Protein AF-A0A4Q2YB24-F1 (afdb_monomer_lite)

Foldseek 3Di:
DVVVCVVVVHDDDLLVVLVVVQVVCCVVPVDRDDSVVCVVVSVVVVVVD

Radius of gyration: 11.53 Å; chains: 1; bounding box: 28×19×30 Å

Sequence (49 aa):
YEQLAPIMGHRHDPCLLHTFLSVAHFQKSGEKLPWHKFTAEGKRMLAKR

Structure (mmCIF, N/CA/C/O backbone):
data_AF-A0A4Q2YB24-F1
#
_entry.id   AF-A0A4Q2YB24-F1
#
loop_
_atom_site.group_PDB
_atom_site.id
_atom_site.type_symbol
_atom_site.label_atom_id
_atom_site.label_alt_id
_atom_site.label_comp_id
_atom_site.label_asym_id
_atom_site.label_entity_id
_atom_site.label_seq_id
_atom_site.pdbx_PDB_ins_code
_atom_site.Cartn_x
_atom_site.Cartn_y
_atom_site.Cartn_z
_atom_site.occupancy
_atom_site.B_iso_or_equiv
_atom_site.auth_seq_id
_atom_site.auth_comp_id
_atom_site.auth_asym_id
_atom_site.auth_atom_id
_atom_site.pdbx_PDB_model_num
ATOM 1 N N . TYR A 1 1 ? 3.536 -5.116 -4.873 1.00 91.12 1 TYR A N 1
ATOM 2 C CA . TYR A 1 1 ? 3.752 -3.924 -5.719 1.00 91.12 1 TYR A CA 1
ATOM 3 C C . TYR A 1 1 ? 4.697 -4.224 -6.875 1.00 91.12 1 TYR A C 1
ATOM 5 O O . TYR A 1 1 ? 4.206 -4.327 -7.983 1.00 91.12 1 TYR A O 1
ATOM 13 N N . GLU A 1 2 ? 5.998 -4.449 -6.660 1.00 91.56 2 GLU A N 1
ATOM 14 C CA . GLU A 1 2 ? 6.924 -4.700 -7.788 1.00 91.56 2 GLU A CA 1
ATOM 15 C C . GLU A 1 2 ? 6.614 -5.957 -8.591 1.00 91.56 2 GLU A C 1
ATOM 17 O O . GLU A 1 2 ? 6.816 -5.970 -9.796 1.00 91.56 2 GLU A O 1
ATOM 22 N N . GLN A 1 3 ? 6.054 -6.977 -7.941 1.00 94.00 3 GLN A N 1
ATOM 23 C CA . GLN A 1 3 ? 5.603 -8.194 -8.615 1.00 94.00 3 GLN A CA 1
ATOM 24 C C . GLN A 1 3 ? 4.532 -7.930 -9.688 1.00 94.00 3 GLN A C 1
ATOM 26 O O . GLN A 1 3 ? 4.340 -8.773 -10.552 1.00 94.00 3 GLN A O 1
ATOM 31 N N . LEU A 1 4 ? 3.865 -6.768 -9.677 1.00 94.81 4 LEU A N 1
ATOM 32 C CA . LEU A 1 4 ? 2.926 -6.397 -10.738 1.00 94.81 4 LEU A CA 1
ATOM 33 C C . LEU A 1 4 ? 3.632 -5.963 -12.021 1.00 94.81 4 LEU A C 1
ATOM 35 O O . LEU A 1 4 ? 3.082 -6.172 -13.094 1.00 94.81 4 LEU A O 1
ATOM 39 N N . ALA A 1 5 ? 4.851 -5.424 -11.939 1.00 94.81 5 ALA A N 1
ATOM 40 C CA . ALA A 1 5 ? 5.565 -4.943 -13.115 1.00 94.81 5 ALA A CA 1
ATOM 41 C C . ALA A 1 5 ? 5.800 -6.028 -14.187 1.00 94.81 5 ALA A C 1
ATOM 43 O O . ALA A 1 5 ? 5.465 -5.772 -15.343 1.00 94.81 5 ALA A O 1
ATOM 44 N N . PRO A 1 6 ? 6.293 -7.244 -13.861 1.00 96.62 6 PRO A N 1
ATOM 45 C CA . PRO A 1 6 ? 6.424 -8.307 -14.861 1.00 96.62 6 PRO A CA 1
ATOM 46 C C . PRO A 1 6 ? 5.074 -8.863 -15.340 1.00 96.62 6 PRO A C 1
ATOM 48 O O . PRO A 1 6 ? 5.003 -9.393 -16.441 1.00 96.62 6 PRO A O 1
ATOM 51 N N . ILE A 1 7 ? 4.005 -8.734 -14.546 1.00 97.00 7 ILE A N 1
ATOM 52 C CA . ILE A 1 7 ? 2.662 -9.224 -14.900 1.00 97.00 7 ILE A CA 1
ATOM 53 C C . ILE A 1 7 ? 1.960 -8.249 -15.855 1.00 97.00 7 ILE A C 1
ATOM 55 O O . ILE A 1 7 ? 1.303 -8.666 -16.802 1.00 97.00 7 ILE A O 1
ATOM 59 N N . MET A 1 8 ? 2.096 -6.946 -15.609 1.00 95.75 8 MET A N 1
ATOM 60 C CA . MET A 1 8 ? 1.416 -5.884 -16.355 1.00 95.75 8 MET A CA 1
ATOM 61 C C . MET A 1 8 ? 2.295 -5.258 -17.447 1.00 95.75 8 MET A C 1
ATOM 63 O O . MET A 1 8 ? 1.836 -4.392 -18.190 1.00 95.75 8 MET A O 1
ATOM 67 N N . GLY A 1 9 ? 3.560 -5.674 -17.545 1.00 96.19 9 GLY A N 1
ATOM 68 C CA . GLY A 1 9 ? 4.502 -5.238 -18.576 1.00 96.19 9 GLY A CA 1
ATOM 69 C C . GLY A 1 9 ? 5.026 -3.808 -18.411 1.00 96.19 9 GLY A C 1
ATOM 70 O O . GLY A 1 9 ? 5.637 -3.280 -19.334 1.00 96.19 9 GLY A O 1
ATOM 71 N N . HIS A 1 10 ? 4.795 -3.156 -17.269 1.00 94.00 10 HIS A N 1
ATOM 72 C CA . HIS A 1 10 ? 5.276 -1.798 -17.011 1.00 94.00 10 HIS A CA 1
ATOM 73 C C . HIS A 1 10 ? 5.501 -1.536 -15.522 1.00 94.00 10 HIS A C 1
ATOM 75 O O . HIS A 1 10 ? 4.867 -2.131 -14.653 1.00 94.00 10 HIS A O 1
ATOM 81 N N . ARG A 1 11 ? 6.408 -0.604 -15.213 1.00 94.12 11 ARG A N 1
ATOM 82 C CA . ARG A 1 11 ? 6.610 -0.125 -13.844 1.00 94.12 11 ARG A CA 1
ATOM 83 C C . ARG A 1 11 ? 5.460 0.805 -13.461 1.00 94.12 11 ARG A C 1
ATOM 85 O O . ARG A 1 11 ? 5.122 1.712 -14.211 1.00 94.12 11 ARG A O 1
ATOM 92 N N . HIS A 1 12 ? 4.891 0.591 -12.282 1.00 94.94 12 HIS A N 1
ATOM 93 C CA . HIS A 1 12 ? 3.845 1.453 -11.742 1.00 94.94 12 HIS A CA 1
ATOM 94 C C . HIS A 1 12 ? 4.422 2.676 -11.020 1.00 94.94 12 HIS A C 1
ATOM 96 O O . HIS A 1 12 ? 5.619 2.738 -10.716 1.00 94.94 12 HIS A O 1
ATOM 102 N N . ASP A 1 13 ? 3.548 3.631 -10.710 1.00 95.31 13 ASP A N 1
ATOM 103 C CA . ASP A 1 13 ? 3.875 4.758 -9.846 1.00 95.31 13 ASP A CA 1
ATOM 104 C C . ASP A 1 13 ? 3.864 4.366 -8.357 1.00 95.31 13 ASP A C 1
ATOM 106 O O . ASP A 1 13 ? 3.032 3.556 -7.924 1.00 95.31 13 ASP A O 1
ATOM 110 N N . PRO A 1 14 ? 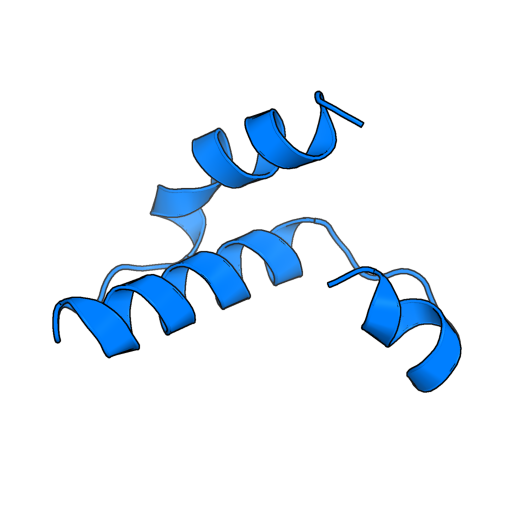4.711 4.995 -7.515 1.00 93.88 14 PRO A N 1
ATOM 111 C CA . PRO A 1 14 ? 4.752 4.743 -6.071 1.00 93.88 14 PRO A CA 1
ATOM 112 C C . PRO A 1 14 ? 3.410 4.905 -5.337 1.00 93.88 14 PRO A C 1
ATOM 114 O O . PRO A 1 14 ? 3.216 4.306 -4.280 1.00 93.88 14 PRO A O 1
ATOM 117 N N . CYS A 1 15 ? 2.466 5.692 -5.867 1.00 95.44 15 CYS A N 1
ATOM 118 C CA . CYS A 1 15 ? 1.140 5.878 -5.265 1.00 95.44 15 CYS A CA 1
ATOM 119 C C . CYS A 1 15 ? 0.323 4.575 -5.184 1.00 95.44 15 CYS A C 1
ATOM 121 O O . CYS A 1 15 ? -0.497 4.416 -4.273 1.00 95.44 15 CYS A O 1
ATOM 123 N N . LEU A 1 16 ? 0.588 3.602 -6.059 1.00 96.50 16 LEU A N 1
ATOM 124 C CA . LEU A 1 16 ? -0.059 2.293 -6.012 1.00 96.50 16 LEU A CA 1
ATOM 125 C C . LEU A 1 16 ? 0.371 1.492 -4.772 1.00 96.50 16 LEU A C 1
ATOM 127 O O . LEU A 1 16 ? -0.458 0.825 -4.156 1.00 96.50 16 LEU A O 1
ATOM 131 N N . LEU A 1 17 ? 1.630 1.616 -4.331 1.00 97.12 17 LEU A N 1
ATOM 132 C CA . LEU A 1 17 ? 2.071 1.035 -3.058 1.00 97.12 17 LEU A CA 1
ATOM 133 C C . LEU A 1 17 ? 1.282 1.627 -1.881 1.00 97.12 17 LEU A C 1
ATOM 135 O O . LEU A 1 17 ? 0.808 0.880 -1.030 1.00 97.12 17 LEU A O 1
ATOM 139 N N . HIS A 1 18 ? 1.093 2.949 -1.848 1.00 97.88 18 HIS A N 1
ATOM 140 C CA . HIS A 1 18 ? 0.308 3.613 -0.796 1.00 97.88 18 HIS A CA 1
ATOM 141 C C . HIS A 1 18 ? -1.155 3.157 -0.789 1.00 97.88 18 HIS A C 1
ATOM 143 O O . HIS A 1 18 ? -1.766 3.026 0.270 1.00 97.88 18 HIS A O 1
ATOM 149 N N . THR A 1 19 ? -1.705 2.875 -1.970 1.00 97.88 19 THR A N 1
ATOM 150 C CA . THR A 1 19 ? -3.055 2.321 -2.116 1.00 97.88 19 THR A CA 1
ATOM 151 C C . THR A 1 19 ? -3.139 0.924 -1.505 1.00 97.88 19 THR A C 1
ATOM 153 O O . THR A 1 19 ? -4.050 0.657 -0.726 1.00 97.88 19 THR A O 1
ATOM 156 N N . PHE A 1 20 ? -2.155 0.056 -1.755 1.00 97.62 20 PHE A N 1
ATOM 157 C CA . PHE A 1 20 ? -2.106 -1.261 -1.111 1.00 97.62 20 PHE A CA 1
ATOM 158 C C . PHE A 1 20 ? -1.960 -1.180 0.405 1.00 97.62 20 PHE A C 1
ATOM 160 O O . PHE A 1 20 ? -2.603 -1.956 1.103 1.00 97.62 20 PHE A O 1
ATOM 167 N N . LEU A 1 21 ? -1.178 -0.229 0.922 1.00 97.81 21 LEU A N 1
ATOM 168 C CA . LEU A 1 21 ? -1.073 -0.003 2.366 1.00 97.81 21 LEU A CA 1
ATOM 169 C C . LEU A 1 21 ? -2.419 0.411 2.978 1.00 97.81 21 LEU A C 1
ATOM 171 O O . LEU A 1 21 ? -2.799 -0.112 4.021 1.00 97.81 21 LEU A O 1
ATOM 175 N N . SER A 1 22 ? -3.175 1.280 2.303 1.00 98.38 22 SER A N 1
ATOM 176 C CA . SER A 1 22 ? -4.530 1.661 2.725 1.00 98.38 22 SER A CA 1
ATOM 177 C C . SER A 1 22 ? -5.498 0.475 2.729 1.00 98.38 22 SER A C 1
ATOM 179 O O . SER A 1 22 ? -6.206 0.272 3.715 1.00 98.38 22 SER A O 1
ATOM 181 N N . VAL A 1 23 ? -5.480 -0.361 1.686 1.00 98.19 23 VAL A N 1
ATOM 182 C CA . VAL A 1 23 ? -6.308 -1.578 1.626 1.00 98.19 23 VA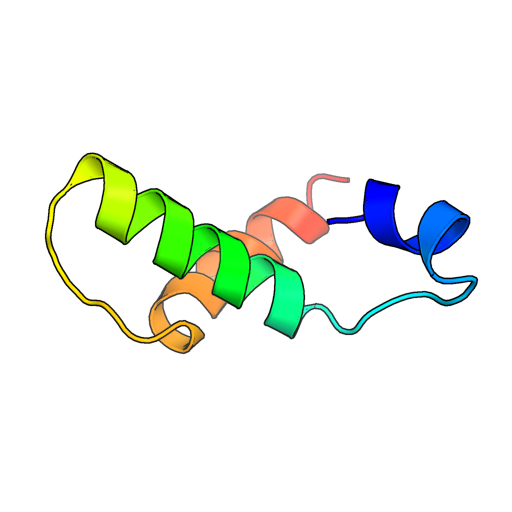L A CA 1
ATOM 183 C C . VAL A 1 23 ? -5.915 -2.572 2.721 1.00 98.19 23 VAL A C 1
ATOM 185 O O . VAL A 1 23 ? -6.787 -3.080 3.421 1.00 98.19 23 VAL A O 1
ATOM 188 N N . ALA A 1 24 ? -4.617 -2.817 2.919 1.00 97.94 24 ALA A N 1
ATOM 189 C CA . ALA A 1 24 ? -4.118 -3.718 3.956 1.00 97.94 24 ALA A CA 1
ATOM 190 C C . ALA A 1 24 ? -4.464 -3.220 5.369 1.00 97.94 24 ALA A C 1
ATOM 192 O O . ALA A 1 24 ? -4.836 -4.014 6.233 1.00 97.94 24 ALA A O 1
ATOM 193 N N . HIS A 1 25 ? -4.387 -1.905 5.602 1.00 98.44 25 HIS A N 1
ATOM 194 C CA . HIS A 1 25 ? -4.838 -1.295 6.848 1.00 98.44 25 HIS A CA 1
ATOM 195 C C . HIS A 1 25 ? -6.330 -1.552 7.069 1.00 98.44 25 HIS A C 1
ATOM 197 O O . HIS A 1 25 ? -6.688 -2.089 8.112 1.00 98.44 25 HIS A O 1
ATOM 203 N N . PHE A 1 26 ? -7.176 -1.262 6.076 1.00 98.44 26 PHE A N 1
ATOM 204 C CA . PHE A 1 26 ? -8.618 -1.496 6.167 1.00 98.44 26 PHE A CA 1
ATOM 205 C C . PHE A 1 26 ? -8.954 -2.966 6.452 1.00 98.44 26 PHE A C 1
ATOM 207 O O . PHE A 1 26 ? -9.776 -3.245 7.320 1.00 98.44 26 PHE A O 1
ATOM 214 N N . GLN A 1 27 ? -8.285 -3.914 5.789 1.00 98.38 27 GLN A N 1
ATOM 215 C CA . GLN A 1 27 ? -8.474 -5.347 6.045 1.00 98.38 27 GLN A CA 1
ATOM 216 C C . GLN A 1 27 ? -8.129 -5.750 7.486 1.00 98.38 27 GLN A C 1
ATOM 218 O O . GLN A 1 27 ? -8.710 -6.699 8.007 1.00 98.38 27 GLN A O 1
ATOM 223 N N . LYS A 1 28 ? -7.192 -5.045 8.131 1.00 98.12 28 LYS A N 1
ATOM 224 C CA . LYS A 1 28 ? -6.745 -5.337 9.496 1.00 98.12 28 LYS A CA 1
ATOM 225 C C . LYS A 1 28 ? -7.565 -4.619 10.570 1.00 98.12 28 LYS A C 1
ATOM 227 O O . LYS A 1 28 ? -7.820 -5.205 11.616 1.00 98.12 28 LYS A O 1
ATOM 232 N N . SER A 1 29 ? -7.904 -3.349 10.359 1.00 98.00 29 SER A N 1
ATOM 233 C CA . SER A 1 29 ? -8.530 -2.487 11.372 1.00 98.00 29 SER A CA 1
ATOM 234 C C . SER A 1 29 ? -10.037 -2.311 11.187 1.00 98.00 29 SER A C 1
ATOM 236 O O . SER A 1 29 ? -10.718 -1.913 12.126 1.00 98.00 29 SER A O 1
ATOM 238 N N . GLY A 1 30 ? -10.563 -2.549 9.982 1.00 97.75 30 GLY A N 1
ATOM 239 C CA . GLY A 1 30 ? -11.913 -2.137 9.587 1.00 97.75 30 GLY A CA 1
ATOM 240 C C . GLY A 1 30 ? -12.063 -0.625 9.364 1.00 97.75 30 GLY A C 1
ATOM 241 O O . GLY A 1 30 ? -13.129 -0.167 8.950 1.00 97.75 30 GLY A O 1
ATOM 242 N N . GLU A 1 31 ? -11.009 0.163 9.592 1.00 98.00 31 GLU A N 1
ATOM 243 C CA . GLU A 1 31 ? -11.013 1.617 9.443 1.00 98.00 31 GLU A CA 1
ATOM 244 C C . GLU A 1 31 ? -10.663 2.027 8.006 1.00 98.00 31 GLU A C 1
ATOM 246 O O . GLU A 1 31 ? -9.674 1.582 7.417 1.00 98.00 31 GLU A O 1
ATOM 251 N N . LYS A 1 32 ? -11.483 2.908 7.423 1.00 97.06 32 LYS A N 1
ATOM 252 C CA . LYS A 1 32 ? -11.279 3.425 6.066 1.00 97.06 32 LYS A CA 1
ATOM 253 C C . LYS A 1 32 ? -10.416 4.681 6.107 1.00 97.06 32 LYS A C 1
ATOM 255 O O . LYS A 1 32 ? -10.915 5.771 6.373 1.00 97.06 32 LYS A O 1
ATOM 260 N N . LEU A 1 33 ? -9.137 4.534 5.776 1.00 97.62 33 LEU A N 1
ATOM 261 C CA . LEU A 1 33 ? -8.203 5.654 5.651 1.00 97.62 33 LEU A CA 1
ATOM 262 C C . LEU A 1 33 ? -7.808 5.901 4.189 1.00 97.62 33 LEU A C 1
ATOM 264 O O . LEU A 1 33 ? -7.518 4.940 3.470 1.00 97.62 33 LEU A O 1
ATOM 268 N N . PRO A 1 34 ? -7.732 7.167 3.733 1.00 97.62 34 PRO A N 1
ATOM 269 C CA . PRO A 1 34 ? -7.323 7.476 2.369 1.00 97.62 34 PRO A CA 1
ATOM 270 C C . PRO A 1 34 ? -5.838 7.160 2.144 1.00 97.62 34 PRO A C 1
ATOM 272 O O . PRO A 1 34 ? -4.996 7.377 3.020 1.00 97.62 34 PRO A O 1
ATOM 275 N N . TRP A 1 35 ? -5.494 6.701 0.938 1.00 97.12 35 TRP A N 1
ATOM 276 C CA . TRP A 1 35 ? -4.148 6.222 0.592 1.00 97.12 35 TRP A CA 1
ATOM 277 C C . TRP A 1 35 ? -3.029 7.238 0.858 1.00 97.12 35 TRP A C 1
ATOM 279 O O . TRP A 1 35 ? -1.929 6.854 1.251 1.00 97.12 35 TRP A O 1
ATOM 289 N N . HIS A 1 36 ? -3.289 8.543 0.717 1.00 95.94 36 HIS A N 1
ATOM 290 C CA . HIS A 1 36 ? -2.258 9.570 0.894 1.00 95.94 36 HIS A CA 1
ATOM 291 C C . HIS A 1 36 ? -1.733 9.655 2.339 1.00 95.94 36 HIS A C 1
ATOM 293 O O . HIS A 1 36 ? -0.604 10.111 2.541 1.00 95.94 36 HIS A O 1
ATOM 299 N N . LYS A 1 37 ? -2.479 9.153 3.339 1.00 97.75 37 LYS A N 1
ATOM 300 C CA . LYS A 1 37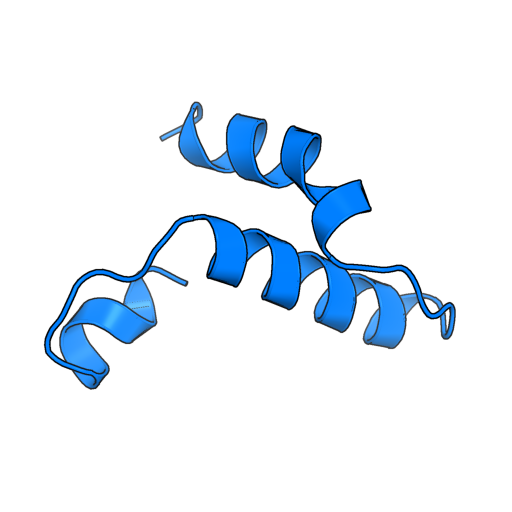 ? -2.005 9.008 4.731 1.00 97.75 37 LYS A CA 1
ATOM 301 C C . LYS A 1 37 ? -0.814 8.046 4.852 1.00 97.75 37 LYS A C 1
ATOM 303 O O . LYS A 1 37 ? 0.001 8.208 5.753 1.00 97.75 37 LYS A O 1
ATOM 308 N N . PHE A 1 38 ? -0.659 7.122 3.903 1.00 97.69 38 PHE A N 1
ATOM 309 C CA . PHE A 1 38 ? 0.410 6.118 3.873 1.00 97.69 38 PHE A CA 1
ATOM 310 C C . PHE A 1 38 ? 1.622 6.545 3.031 1.00 97.69 38 PHE A C 1
ATOM 312 O O . PHE A 1 38 ? 2.580 5.786 2.892 1.00 97.69 38 PHE A O 1
ATOM 319 N N . THR A 1 39 ? 1.634 7.775 2.502 1.00 97.56 39 THR A N 1
ATOM 320 C CA . THR A 1 39 ? 2.736 8.285 1.663 1.00 97.56 39 THR A CA 1
ATOM 321 C C . THR A 1 39 ? 4.082 8.251 2.383 1.00 97.56 39 THR A C 1
ATOM 323 O O . THR A 1 39 ? 5.093 7.854 1.808 1.00 97.56 39 THR A O 1
ATOM 326 N N . ALA A 1 40 ? 4.118 8.671 3.651 1.00 97.56 40 ALA A N 1
ATOM 327 C CA . ALA A 1 40 ? 5.359 8.685 4.423 1.00 97.56 40 ALA A CA 1
ATOM 328 C C . ALA A 1 40 ? 5.891 7.263 4.664 1.00 97.56 40 ALA A C 1
ATOM 330 O O . ALA A 1 40 ? 7.096 7.033 4.611 1.00 97.56 40 ALA A O 1
ATOM 331 N N . GLU A 1 41 ? 4.995 6.305 4.901 1.00 96.88 41 GLU A N 1
ATOM 332 C CA . GLU A 1 41 ? 5.349 4.900 5.084 1.00 96.88 41 GLU A CA 1
ATOM 333 C C . GLU A 1 41 ? 5.865 4.269 3.794 1.00 96.88 41 GLU A C 1
ATOM 335 O O . GLU A 1 41 ? 6.965 3.717 3.797 1.00 96.88 41 GLU A O 1
ATOM 340 N N . GLY A 1 42 ? 5.151 4.431 2.678 1.00 96.69 42 GL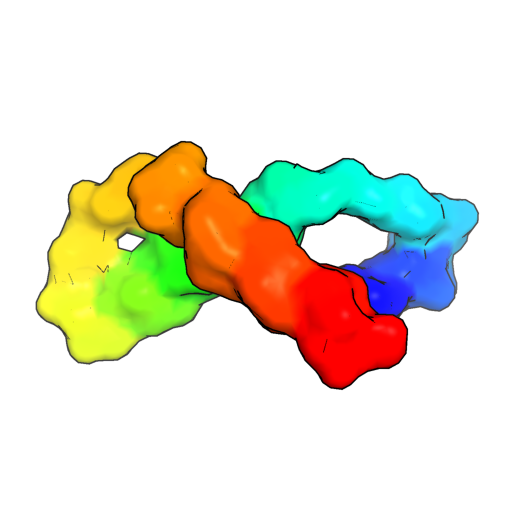Y A N 1
ATOM 341 C CA . GLY A 1 42 ? 5.602 3.896 1.394 1.00 96.69 42 GLY A CA 1
ATOM 342 C C . GLY A 1 42 ? 6.927 4.497 0.935 1.00 96.69 42 GLY A C 1
ATOM 343 O O . GLY A 1 42 ? 7.797 3.755 0.486 1.00 96.69 42 GLY A O 1
ATOM 344 N N . LYS A 1 43 ? 7.155 5.803 1.144 1.00 96.25 43 LYS A N 1
ATOM 345 C C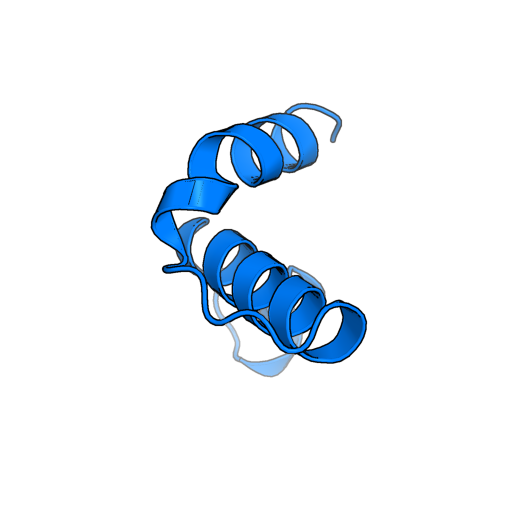A . LYS A 1 43 ? 8.470 6.425 0.899 1.00 96.25 43 LYS A CA 1
ATOM 346 C C . LYS A 1 43 ? 9.580 5.772 1.725 1.00 96.25 43 LYS A C 1
ATOM 348 O O . LYS A 1 43 ? 10.641 5.487 1.181 1.00 96.25 43 LYS A O 1
ATOM 353 N N . ARG A 1 44 ? 9.341 5.484 3.012 1.0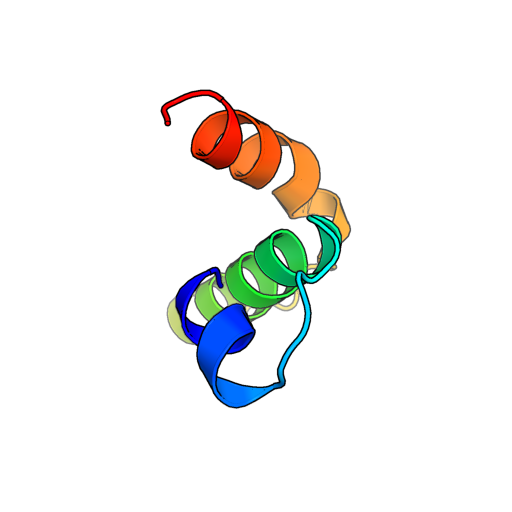0 97.06 44 ARG A N 1
ATOM 354 C CA . ARG A 1 44 ? 10.315 4.767 3.857 1.00 97.06 44 ARG A CA 1
ATOM 355 C C . ARG A 1 44 ? 10.570 3.344 3.363 1.00 97.06 44 ARG A C 1
ATOM 357 O O . ARG A 1 44 ? 11.711 2.907 3.399 1.00 97.06 44 ARG A O 1
ATOM 364 N N . MET A 1 45 ? 9.542 2.624 2.915 1.00 95.75 45 MET A N 1
ATOM 365 C CA . MET A 1 45 ? 9.700 1.267 2.375 1.00 95.75 45 MET A CA 1
ATOM 366 C C . MET A 1 45 ? 10.512 1.258 1.079 1.00 95.75 45 MET A C 1
ATOM 368 O O . MET A 1 45 ? 11.366 0.397 0.903 1.00 95.75 45 MET A O 1
ATOM 372 N N . LEU A 1 46 ? 10.270 2.228 0.195 1.00 94.00 46 LEU A N 1
ATOM 373 C CA . LEU A 1 46 ? 10.996 2.364 -1.068 1.00 94.00 46 LEU A CA 1
ATOM 374 C C . LEU A 1 46 ? 12.436 2.857 -0.882 1.00 94.00 46 LEU A C 1
ATOM 376 O O . LEU A 1 46 ? 13.277 2.539 -1.708 1.00 94.00 46 LEU A O 1
ATOM 380 N N . ALA A 1 47 ? 12.726 3.612 0.182 1.00 93.94 47 ALA A N 1
ATOM 381 C CA . ALA A 1 47 ? 14.080 4.076 0.496 1.00 93.94 47 ALA A CA 1
ATOM 382 C C . ALA A 1 47 ? 14.953 3.019 1.201 1.00 93.94 47 ALA A C 1
ATOM 384 O O . ALA A 1 47 ? 16.171 3.137 1.197 1.00 93.94 47 ALA A O 1
ATOM 385 N N . LYS A 1 48 ? 14.347 2.004 1.831 1.00 86.25 48 LYS A N 1
ATOM 386 C CA . LYS A 1 48 ? 15.047 0.897 2.517 1.00 86.25 48 LYS A CA 1
ATOM 387 C C . LYS A 1 48 ? 15.474 -0.230 1.566 1.00 86.25 48 LYS A C 1
ATOM 389 O O . LYS A 1 48 ? 15.693 -1.354 2.014 1.00 86.25 48 LYS A O 1
ATOM 394 N N . ARG A 1 49 ? 15.504 0.051 0.270 1.00 67.19 49 ARG A N 1
ATOM 395 C CA . ARG A 1 49 ? 15.652 -0.925 -0.800 1.00 67.19 49 ARG A CA 1
ATOM 396 C C . ARG A 1 49 ? 16.936 -0.733 -1.571 1.00 67.19 49 ARG A C 1
ATOM 398 O O . ARG A 1 49 ? 17.310 0.442 -1.768 1.00 67.19 49 ARG A O 1
#

pLDDT: mean 95.63, std 4.68, range [67.19, 98.44]

Secondary structure (DSSP, 8-state):
-TTHHHHHTSPPPTHHHHHHHHHHHHHHH-----GGGGHHHHHHHHHT-